Protein AF-A0A7J2Y997-F1 (afdb_monomer)

pLDDT: mean 77.96, std 14.05, range [41.41, 95.5]

Secondary structure (DSSP, 8-state):
------S---SSGGGTTS-HHHHHHHHHHHHHHHHHHHHHHHHHHHHHHHHHHHHHHHHHHIIIIIGGGS-HHHHHHHHHHHHHHHHHHHHHHHHHHHTT-----

Radius of gyration: 26.96 Å; Cα contacts (8 Å, |Δi|>4): 16; chains: 1; bounding box: 50×43×76 Å

Solvent-accessible surface area (backbone atoms only — not comparable to full-atom values): 6406 Å² total; per-residue (Å²): 137,86,81,85,84,80,94,81,80,77,83,64,74,69,60,77,75,51,59,67,70,58,56,57,51,49,55,51,48,52,51,55,48,52,54,53,56,48,52,69,50,44,58,56,53,51,51,52,53,51,50,53,53,51,51,51,54,49,51,52,51,40,60,74,73,52,38,87,84,46,56,73,69,56,46,51,50,51,54,52,50,53,49,51,52,52,50,50,56,53,47,55,70,54,49,66,63,69,75,68,66,77,84,74,131

Foldseek 3Di:
DDDDDDPPDDPPVVVVPPDVVVVVVVVVVVVVVVVVVCVLVVVLVVLLVCLVVVLVVVLVCCVPPPCVVDDPVVNVVVNVVSVVVSCVSNCVSCVVVVVPDDPDD

Sequence (105 aa):
MGVVLDLHRQPYVAQCDAPKESRWREEKKTAAQEWEWGAGLGWRIALSIVSFFGLIVFIIVWLFFFATGFNVYQNLAIVISALLVFFALMGAAWATMWMRYPRRP

Mean predicted aligned error: 13.06 Å

Structure (mmCIF, N/CA/C/O backbone):
data_AF-A0A7J2Y997-F1
#
_entry.id   AF-A0A7J2Y997-F1
#
loop_
_atom_site.group_PDB
_atom_site.id
_atom_site.type_symbol
_atom_site.label_atom_id
_atom_site.label_alt_id
_atom_site.label_comp_id
_atom_site.label_asym_id
_atom_site.label_entity_id
_atom_site.label_seq_id
_atom_site.pdbx_PDB_ins_code
_atom_site.Cartn_x
_atom_site.Cartn_y
_atom_site.Cartn_z
_atom_site.occupancy
_atom_site.B_iso_or_equiv
_atom_site.auth_seq_id
_atom_site.auth_comp_id
_atom_site.auth_asym_id
_atom_site.auth_atom_id
_atom_site.pdbx_PDB_model_num
ATOM 1 N N . MET A 1 1 ? 24.673 35.845 -52.301 1.00 41.41 1 MET A N 1
ATOM 2 C CA . MET A 1 1 ? 25.067 35.455 -50.931 1.00 41.41 1 MET A CA 1
ATOM 3 C C . MET A 1 1 ? 23.876 34.744 -50.317 1.00 41.41 1 MET A C 1
ATOM 5 O O . MET A 1 1 ? 22.868 35.383 -50.054 1.00 41.41 1 MET A O 1
ATOM 9 N N . GLY A 1 2 ? 23.937 33.410 -50.325 1.00 43.62 2 GLY A N 1
ATOM 10 C CA . GLY A 1 2 ? 22.802 32.517 -50.103 1.00 43.62 2 GLY A CA 1
ATOM 11 C C . GLY A 1 2 ? 22.445 32.373 -48.629 1.00 43.62 2 GLY A C 1
ATOM 12 O O . GLY A 1 2 ? 23.311 32.200 -47.778 1.00 43.62 2 GLY A O 1
ATOM 13 N N . VAL A 1 3 ? 21.149 32.466 -48.376 1.00 49.88 3 VAL A N 1
ATOM 14 C CA . VAL A 1 3 ? 20.468 32.287 -47.099 1.00 49.88 3 VAL A CA 1
ATOM 15 C C . VAL A 1 3 ? 20.370 30.786 -46.781 1.00 49.88 3 VAL A C 1
ATOM 17 O O . VAL A 1 3 ? 19.918 30.021 -47.623 1.00 49.88 3 VAL A O 1
ATOM 20 N N . VAL A 1 4 ? 20.793 30.420 -45.564 1.00 54.72 4 VAL A N 1
ATOM 21 C CA . VAL A 1 4 ? 20.259 29.362 -44.677 1.00 54.72 4 VAL A CA 1
ATOM 22 C C . VAL A 1 4 ? 20.059 27.955 -45.265 1.00 54.72 4 VAL A C 1
ATOM 24 O O . VAL A 1 4 ? 19.099 27.690 -45.978 1.00 54.72 4 VAL A O 1
ATOM 27 N N . LEU A 1 5 ? 20.858 26.995 -44.786 1.00 55.62 5 LEU A N 1
ATOM 28 C CA . LEU A 1 5 ? 20.366 25.635 -44.546 1.00 55.62 5 LEU A CA 1
ATOM 29 C C . LEU A 1 5 ? 20.948 25.110 -43.235 1.00 55.62 5 LEU A C 1
ATOM 31 O O . LEU A 1 5 ? 22.058 24.591 -43.151 1.00 55.62 5 LEU A O 1
ATOM 35 N N . ASP A 1 6 ? 20.153 25.365 -42.205 1.00 48.38 6 ASP A N 1
ATOM 36 C CA . ASP A 1 6 ? 20.302 24.929 -40.831 1.00 48.38 6 ASP A CA 1
ATOM 37 C C . ASP A 1 6 ? 20.341 23.394 -40.772 1.00 48.38 6 ASP A C 1
ATOM 39 O O . ASP A 1 6 ? 19.435 22.696 -41.238 1.00 48.38 6 ASP A O 1
ATOM 43 N N . LEU A 1 7 ? 21.427 22.871 -40.216 1.00 55.88 7 LEU A N 1
ATOM 44 C CA . LEU A 1 7 ? 21.806 21.460 -40.161 1.00 55.88 7 LEU A CA 1
ATOM 45 C C . LEU A 1 7 ? 21.028 20.709 -39.058 1.00 55.88 7 LEU A C 1
ATOM 47 O O . LEU A 1 7 ? 21.606 19.928 -38.307 1.00 55.88 7 LEU A O 1
ATOM 51 N N . HIS A 1 8 ? 19.727 20.983 -38.910 1.00 56.88 8 HIS A N 1
ATOM 52 C CA . HIS A 1 8 ? 18.952 20.625 -37.713 1.00 56.88 8 HIS A CA 1
ATOM 53 C C . HIS A 1 8 ? 17.692 19.780 -37.968 1.00 56.88 8 HIS A C 1
ATOM 55 O O . HIS A 1 8 ? 16.736 19.800 -37.188 1.00 56.88 8 HIS A O 1
ATOM 61 N N . ARG A 1 9 ? 17.680 18.989 -39.047 1.00 61.31 9 ARG A N 1
ATOM 62 C CA . ARG A 1 9 ? 16.713 17.900 -39.281 1.00 61.31 9 ARG A CA 1
ATOM 63 C C . ARG A 1 9 ? 17.297 17.017 -40.388 1.00 61.31 9 ARG A C 1
ATOM 65 O O . ARG A 1 9 ? 17.466 17.499 -41.496 1.00 61.31 9 ARG A O 1
ATOM 72 N N . GLN A 1 10 ? 17.759 15.795 -40.126 1.00 50.59 10 GLN A N 1
ATOM 73 C CA . GLN A 1 10 ? 16.993 14.575 -40.41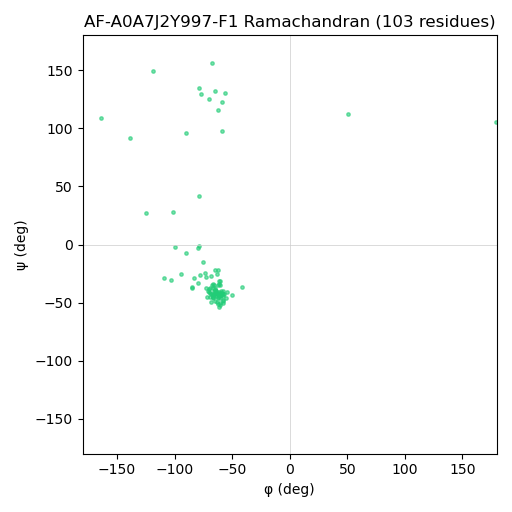2 1.00 50.59 10 GLN A CA 1
ATOM 74 C C . GLN A 1 10 ? 17.815 13.321 -40.011 1.00 50.59 10 GLN A C 1
ATOM 76 O O . GLN A 1 10 ? 18.701 12.923 -40.766 1.00 50.59 10 GLN A O 1
ATOM 81 N N . PRO A 1 11 ? 17.504 12.621 -38.905 1.00 54.72 11 PRO A N 1
ATOM 82 C CA . PRO A 1 11 ? 17.924 11.227 -38.727 1.00 54.72 11 PRO A CA 1
ATOM 83 C C . PRO A 1 11 ? 17.022 10.229 -39.484 1.00 54.72 11 PRO A C 1
ATOM 85 O O . PRO A 1 11 ? 17.287 9.035 -39.471 1.00 54.72 11 PRO A O 1
ATOM 88 N N . TYR A 1 12 ? 15.950 10.684 -40.148 1.00 53.84 12 TYR A N 1
ATOM 89 C CA . TYR A 1 12 ? 14.912 9.792 -40.683 1.00 53.84 12 TYR A CA 1
ATOM 90 C C . TYR A 1 12 ? 15.247 9.184 -42.055 1.00 53.84 12 TYR A C 1
ATOM 92 O O . TYR A 1 12 ? 14.822 8.075 -42.365 1.00 53.84 12 TYR A O 1
ATOM 100 N N . VAL A 1 13 ? 16.035 9.878 -42.882 1.00 55.56 13 VAL A N 1
ATOM 101 C CA . VAL A 1 13 ? 16.294 9.444 -44.270 1.00 55.56 13 VAL A CA 1
ATOM 102 C C . VAL A 1 13 ? 17.241 8.241 -44.343 1.00 55.56 13 VAL A C 1
ATOM 104 O O . VAL A 1 13 ? 17.141 7.451 -45.271 1.00 55.56 13 VAL A O 1
ATOM 107 N N . ALA A 1 14 ? 18.091 8.038 -43.331 1.00 55.09 14 ALA A N 1
ATOM 108 C CA . ALA A 1 14 ? 18.990 6.883 -43.254 1.00 55.09 14 ALA A CA 1
ATOM 109 C C . ALA A 1 14 ? 18.275 5.569 -42.862 1.00 55.09 14 ALA A C 1
ATOM 111 O O . ALA A 1 14 ? 18.829 4.487 -43.046 1.00 55.09 14 ALA A O 1
ATOM 112 N N . GLN A 1 15 ? 17.042 5.637 -42.339 1.00 57.78 15 GLN A N 1
ATOM 113 C CA . GLN A 1 15 ? 16.284 4.458 -41.897 1.00 57.78 15 GLN A CA 1
ATOM 114 C C . GLN A 1 15 ? 15.647 3.686 -43.074 1.00 57.78 15 GLN A C 1
ATOM 116 O O . GLN A 1 15 ? 15.404 2.481 -42.958 1.00 57.78 15 GLN A O 1
ATOM 121 N N . CYS A 1 16 ? 15.365 4.351 -44.204 1.00 63.72 16 CYS A N 1
ATOM 122 C CA . CYS A 1 16 ? 14.692 3.734 -45.359 1.00 63.72 16 CYS A CA 1
ATOM 123 C C . CYS A 1 16 ? 15.550 2.682 -46.079 1.00 63.72 16 CYS A C 1
ATOM 125 O O . CYS A 1 16 ? 14.990 1.722 -46.609 1.00 63.72 16 CYS A O 1
ATOM 127 N N . ASP A 1 17 ? 16.877 2.807 -46.010 1.00 69.81 17 ASP A N 1
ATOM 128 C CA . ASP A 1 17 ? 17.821 1.932 -46.721 1.00 69.81 17 ASP A CA 1
ATOM 129 C C . ASP A 1 17 ? 18.413 0.829 -45.829 1.00 69.81 17 ASP A C 1
ATOM 131 O O . ASP A 1 17 ? 19.178 -0.022 -46.287 1.00 69.81 17 ASP A O 1
ATOM 135 N N . ALA A 1 18 ? 18.061 0.815 -44.538 1.00 67.19 18 ALA A N 1
ATOM 136 C CA . ALA A 1 18 ? 18.533 -0.205 -43.615 1.00 67.19 18 ALA A CA 1
ATOM 137 C C . ALA A 1 18 ? 17.977 -1.588 -44.023 1.00 67.19 18 ALA A C 1
ATOM 139 O O . ALA A 1 18 ? 16.767 -1.722 -44.253 1.00 67.19 18 ALA A O 1
ATOM 140 N N . PRO A 1 19 ? 18.820 -2.640 -44.095 1.00 76.94 19 PRO A N 1
ATOM 141 C CA . PRO A 1 19 ? 18.358 -3.977 -44.443 1.00 76.94 19 PRO A CA 1
ATOM 142 C C . PRO A 1 19 ? 17.265 -4.385 -43.459 1.00 76.94 19 PRO A C 1
ATOM 144 O O . PRO A 1 19 ? 17.456 -4.274 -42.252 1.00 76.94 19 PRO A O 1
ATOM 147 N N . LYS A 1 20 ? 16.122 -4.875 -43.961 1.00 74.44 20 LYS A N 1
ATOM 148 C CA . LYS A 1 20 ? 14.934 -5.232 -43.155 1.00 74.44 20 LYS A CA 1
ATOM 149 C C . LYS A 1 20 ? 15.281 -5.946 -41.842 1.00 74.44 20 LYS A C 1
ATOM 151 O O . LYS A 1 20 ? 14.656 -5.711 -40.820 1.00 74.44 20 LYS A O 1
ATOM 156 N N . GLU A 1 21 ? 16.312 -6.786 -41.861 1.00 76.31 21 GLU A N 1
ATOM 157 C CA . GLU A 1 21 ? 16.801 -7.551 -40.721 1.00 76.31 21 GLU A CA 1
ATOM 158 C C . GLU A 1 21 ? 17.304 -6.711 -39.534 1.00 76.31 21 GLU A C 1
ATOM 160 O O . GLU A 1 21 ? 17.114 -7.135 -38.396 1.00 76.31 21 GLU A O 1
ATOM 165 N N . SER A 1 22 ? 17.907 -5.535 -39.745 1.00 79.19 22 SER A N 1
ATOM 166 C CA . SER A 1 22 ? 18.286 -4.649 -38.632 1.00 79.19 22 SER A CA 1
ATOM 167 C C . SER A 1 22 ? 17.050 -4.053 -37.961 1.00 79.19 22 SER A C 1
ATOM 169 O O . SER A 1 22 ? 16.960 -4.085 -36.735 1.00 79.19 22 SER A O 1
ATOM 171 N N . ARG A 1 23 ? 16.055 -3.638 -38.759 1.00 77.88 23 ARG A N 1
ATOM 172 C CA . ARG A 1 23 ? 14.769 -3.114 -38.276 1.00 77.88 23 ARG A CA 1
ATOM 173 C C . ARG A 1 23 ? 14.051 -4.124 -37.382 1.00 77.88 23 ARG A C 1
ATOM 175 O O . ARG A 1 23 ? 13.727 -3.807 -36.243 1.00 77.88 23 ARG A O 1
ATOM 182 N N . TRP A 1 24 ? 13.909 -5.369 -37.844 1.00 71.25 24 TRP A N 1
ATOM 183 C CA . TRP A 1 24 ? 13.299 -6.442 -37.046 1.00 71.25 24 TRP A CA 1
ATOM 184 C C . TRP A 1 24 ? 14.068 -6.724 -35.746 1.00 71.25 24 TRP A C 1
ATOM 186 O O . TRP A 1 24 ? 13.482 -7.141 -34.748 1.00 71.25 24 TRP A O 1
ATOM 196 N N . ARG A 1 25 ? 15.393 -6.539 -35.743 1.00 83.00 25 ARG A N 1
ATOM 197 C CA . ARG A 1 25 ? 16.238 -6.761 -34.561 1.00 83.00 25 ARG A CA 1
ATOM 198 C C . ARG A 1 25 ? 16.043 -5.658 -33.523 1.00 83.00 25 ARG A C 1
ATOM 200 O O . ARG A 1 25 ? 16.052 -5.953 -32.331 1.00 83.00 25 ARG A O 1
ATOM 207 N N . GLU A 1 26 ? 15.868 -4.420 -33.970 1.00 79.06 26 GLU A N 1
ATOM 208 C CA . GLU A 1 26 ? 15.589 -3.270 -33.109 1.00 79.06 26 GLU A CA 1
ATOM 209 C C . GLU A 1 26 ? 14.174 -3.325 -32.540 1.00 79.06 26 GLU A C 1
ATOM 211 O O . GLU A 1 26 ? 14.038 -3.216 -31.327 1.00 79.06 26 GLU A O 1
ATOM 216 N N . GLU A 1 27 ? 13.162 -3.628 -33.360 1.00 81.25 27 GLU A N 1
ATOM 217 C CA . GLU A 1 27 ? 11.774 -3.821 -32.909 1.00 81.25 27 GLU A CA 1
ATOM 218 C C . GLU A 1 27 ? 11.657 -4.927 -31.853 1.00 81.25 27 GLU A C 1
ATOM 220 O O . GLU A 1 27 ? 10.948 -4.787 -30.860 1.00 81.25 27 GLU A O 1
ATOM 225 N N . LYS A 1 28 ? 12.397 -6.031 -32.021 1.00 83.31 28 LYS A N 1
ATOM 226 C CA . LYS A 1 28 ? 12.434 -7.098 -31.011 1.00 83.31 28 LYS A CA 1
ATOM 227 C C . LYS A 1 28 ? 13.103 -6.652 -29.715 1.00 83.31 28 LYS A C 1
ATOM 229 O O . LYS A 1 28 ? 12.670 -7.073 -28.646 1.00 83.31 28 LYS A O 1
ATOM 234 N N . LYS A 1 29 ? 14.157 -5.834 -29.796 1.00 82.06 29 LYS A N 1
ATOM 235 C CA . LYS A 1 29 ? 14.842 -5.300 -28.611 1.00 82.06 29 LYS A CA 1
ATOM 236 C C . LYS A 1 29 ? 13.960 -4.308 -27.868 1.00 82.06 29 LYS A C 1
ATOM 238 O O . LYS A 1 29 ? 13.862 -4.412 -26.653 1.00 82.06 29 LYS A O 1
ATOM 243 N N . THR A 1 30 ? 13.308 -3.390 -28.578 1.00 80.19 30 THR A N 1
ATOM 244 C CA . THR A 1 30 ? 12.386 -2.426 -27.969 1.00 80.19 30 THR A CA 1
ATOM 245 C C . THR A 1 30 ? 11.179 -3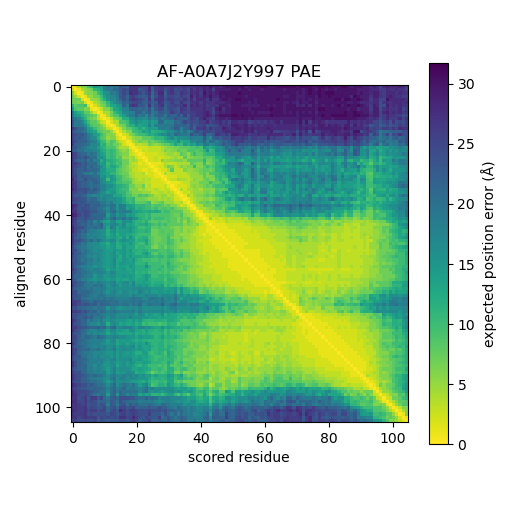.126 -27.368 1.00 80.19 30 THR A C 1
ATOM 247 O O . THR A 1 30 ? 10.851 -2.833 -26.224 1.00 80.19 30 THR A O 1
ATOM 250 N N . ALA A 1 31 ? 10.606 -4.119 -28.057 1.00 79.62 31 ALA A N 1
ATOM 251 C CA . ALA A 1 31 ? 9.537 -4.940 -27.500 1.00 79.62 31 ALA A CA 1
ATOM 252 C C . ALA A 1 31 ? 10.003 -5.693 -26.242 1.00 79.62 31 ALA A C 1
ATOM 254 O O . ALA A 1 31 ? 9.371 -5.587 -25.204 1.00 79.62 31 ALA A O 1
ATOM 255 N N . ALA A 1 32 ? 11.137 -6.398 -26.266 1.00 79.25 32 ALA A N 1
ATOM 256 C CA . ALA A 1 32 ? 11.634 -7.089 -25.070 1.00 79.25 32 ALA A CA 1
ATOM 257 C C . ALA A 1 32 ? 11.901 -6.121 -23.900 1.00 79.25 32 ALA A C 1
ATOM 259 O O . ALA A 1 32 ? 11.565 -6.415 -22.753 1.00 79.25 32 ALA A O 1
ATOM 260 N N . GLN A 1 33 ? 12.453 -4.946 -24.207 1.00 77.88 33 GLN A N 1
ATOM 261 C CA . GLN A 1 33 ? 12.745 -3.906 -23.233 1.00 77.88 33 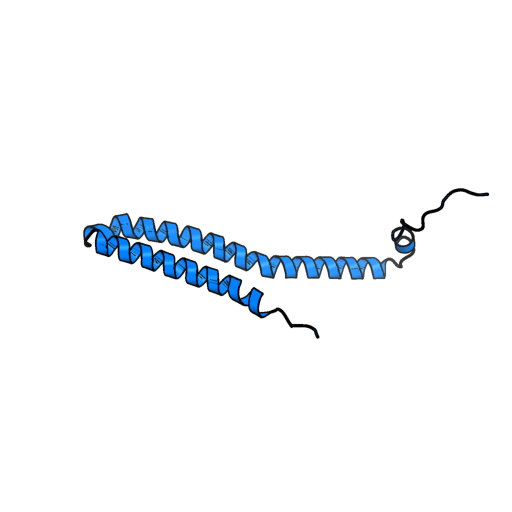GLN A CA 1
ATOM 262 C C . GLN A 1 33 ? 11.455 -3.326 -22.626 1.00 77.88 33 GLN A C 1
ATOM 264 O O . GLN A 1 33 ? 11.359 -3.239 -21.405 1.00 77.88 33 GLN A O 1
ATOM 269 N N . GLU A 1 34 ? 10.434 -2.994 -23.420 1.00 74.75 34 GLU A N 1
ATOM 270 C CA . GLU A 1 34 ? 9.133 -2.520 -22.911 1.00 74.75 34 GLU A CA 1
ATOM 271 C C . GLU A 1 34 ? 8.505 -3.489 -21.900 1.00 74.75 34 GLU A C 1
ATOM 273 O O . GLU A 1 34 ? 7.986 -3.054 -20.868 1.00 74.75 34 GLU A O 1
ATOM 278 N N . TRP A 1 35 ? 8.597 -4.798 -22.154 1.00 68.12 35 TRP A N 1
ATOM 279 C CA . TRP A 1 35 ? 8.040 -5.820 -21.265 1.00 68.12 35 TRP A CA 1
ATOM 280 C C . TRP A 1 35 ? 8.809 -5.905 -19.937 1.00 68.12 35 TRP A C 1
ATOM 282 O O . TRP A 1 35 ? 8.193 -6.046 -18.880 1.00 68.12 35 TRP A O 1
ATOM 292 N N . GLU A 1 36 ? 10.136 -5.749 -19.959 1.00 72.69 36 GLU A N 1
ATOM 293 C CA . GLU A 1 36 ? 10.970 -5.689 -18.748 1.00 72.69 36 GLU A CA 1
ATOM 294 C C . GLU A 1 36 ? 10.691 -4.437 -17.904 1.00 72.69 36 GLU A C 1
ATOM 296 O O . GLU A 1 36 ? 10.536 -4.522 -16.679 1.00 72.69 36 GLU A O 1
ATOM 301 N N . TRP A 1 37 ? 10.587 -3.272 -18.552 1.00 64.12 37 TRP A N 1
ATOM 302 C CA . TRP A 1 37 ? 10.284 -2.011 -17.871 1.00 64.12 37 TRP A CA 1
ATOM 303 C C . TRP A 1 37 ? 8.875 -2.023 -17.264 1.00 64.12 37 TRP A C 1
ATOM 305 O O . TRP A 1 37 ? 8.690 -1.583 -16.123 1.00 64.12 37 TRP A O 1
ATOM 315 N N . GLY A 1 38 ? 7.897 -2.586 -17.978 1.00 68.56 38 GLY A N 1
ATOM 316 C CA . GLY A 1 38 ? 6.537 -2.778 -17.478 1.00 68.56 38 GLY A CA 1
ATOM 317 C C . GLY A 1 38 ? 6.472 -3.734 -16.285 1.00 68.56 38 GLY A C 1
ATOM 318 O O . GLY A 1 38 ? 5.772 -3.451 -15.313 1.00 68.56 38 GLY A O 1
ATOM 319 N N . ALA A 1 39 ? 7.246 -4.823 -16.301 1.00 70.88 39 ALA A N 1
ATOM 320 C CA . ALA A 1 39 ? 7.268 -5.804 -15.215 1.00 70.88 39 ALA A CA 1
ATOM 321 C C . ALA A 1 39 ? 7.857 -5.234 -13.910 1.00 70.88 39 ALA A C 1
ATOM 323 O O . ALA A 1 39 ? 7.292 -5.436 -12.830 1.00 70.88 39 ALA A O 1
ATOM 324 N N . GLY A 1 40 ? 8.955 -4.473 -13.999 1.00 71.62 40 GLY A N 1
ATOM 325 C CA . GLY A 1 40 ? 9.608 -3.870 -12.830 1.00 71.62 40 GLY A CA 1
ATOM 326 C C . GLY A 1 40 ? 8.766 -2.793 -12.135 1.00 71.62 40 GLY A C 1
ATOM 327 O O . GLY A 1 40 ? 8.804 -2.669 -10.906 1.00 71.62 40 GLY A O 1
ATOM 328 N N . LEU A 1 41 ? 7.980 -2.032 -12.902 1.00 77.25 41 LEU A N 1
ATOM 329 C CA . LEU A 1 41 ? 7.070 -1.016 -12.368 1.00 77.25 41 LEU A CA 1
ATOM 330 C C . LEU A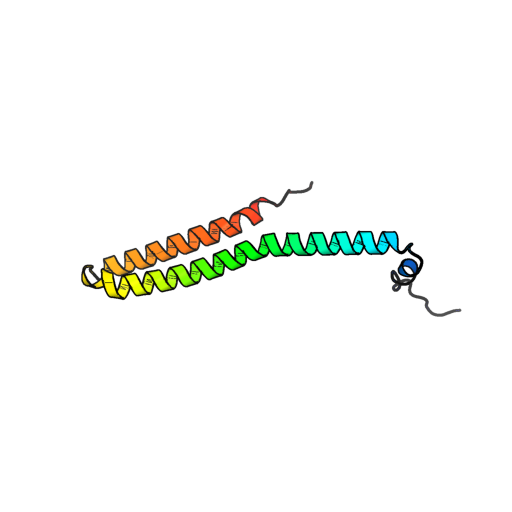 1 41 ? 5.717 -1.616 -11.945 1.00 77.25 41 LEU A C 1
ATOM 332 O O . LEU A 1 41 ? 5.166 -1.229 -10.913 1.00 77.25 41 LEU A O 1
ATOM 336 N N . GLY A 1 42 ? 5.216 -2.599 -12.696 1.00 82.94 42 GLY A N 1
ATOM 337 C CA . GLY A 1 42 ? 3.905 -3.216 -12.496 1.00 82.94 42 GLY A CA 1
ATOM 338 C C . GLY A 1 42 ? 3.748 -3.877 -11.129 1.00 82.94 42 GLY A C 1
ATOM 339 O O . GLY A 1 42 ? 2.750 -3.643 -10.451 1.00 82.94 42 GLY A O 1
ATOM 340 N N . TRP A 1 43 ? 4.757 -4.619 -10.660 1.00 83.56 43 TRP A N 1
ATOM 341 C CA . TRP A 1 43 ? 4.713 -5.231 -9.325 1.00 83.56 43 TRP A CA 1
ATOM 342 C C . TRP A 1 43 ? 4.632 -4.191 -8.194 1.00 83.56 43 TRP A C 1
ATOM 344 O O . TRP A 1 43 ? 3.934 -4.401 -7.206 1.00 83.56 43 TRP A O 1
ATOM 354 N N . ARG A 1 44 ? 5.286 -3.031 -8.344 1.00 83.31 44 ARG A N 1
ATOM 355 C CA . ARG A 1 44 ? 5.242 -1.949 -7.342 1.00 83.31 44 ARG A CA 1
ATOM 356 C C . ARG A 1 44 ? 3.875 -1.273 -7.292 1.00 83.31 44 ARG A C 1
ATOM 358 O O . ARG A 1 44 ? 3.398 -0.954 -6.206 1.00 83.31 44 ARG A O 1
ATOM 365 N N . ILE A 1 45 ? 3.250 -1.090 -8.455 1.00 86.56 45 ILE A N 1
ATOM 366 C CA . ILE A 1 45 ? 1.879 -0.575 -8.569 1.00 86.56 45 ILE A CA 1
ATOM 367 C C . ILE A 1 45 ? 0.886 -1.586 -7.978 1.00 86.56 45 ILE A C 1
ATOM 369 O O . ILE A 1 45 ? -0.003 -1.212 -7.219 1.00 86.56 45 ILE A O 1
ATOM 373 N N . ALA A 1 46 ? 1.053 -2.877 -8.265 1.00 88.56 46 ALA A N 1
ATOM 374 C CA . ALA A 1 46 ? 0.216 -3.916 -7.674 1.00 88.56 46 ALA A CA 1
ATOM 375 C C . ALA A 1 46 ? 0.350 -3.934 -6.142 1.00 88.56 46 ALA A C 1
ATOM 377 O O . ALA A 1 46 ? -0.660 -3.924 -5.439 1.00 88.56 46 ALA A O 1
ATOM 378 N N . LEU A 1 47 ? 1.583 -3.878 -5.620 1.00 89.56 47 LEU A N 1
ATOM 379 C CA . LEU A 1 47 ? 1.838 -3.790 -4.183 1.00 89.56 47 LEU A CA 1
ATOM 380 C C . LEU A 1 47 ? 1.173 -2.567 -3.550 1.00 89.56 47 LEU A C 1
ATOM 382 O O . LEU A 1 47 ? 0.605 -2.701 -2.467 1.00 89.56 47 LEU A O 1
ATOM 386 N N . SER A 1 48 ? 1.214 -1.393 -4.188 1.00 88.69 48 SER A N 1
ATOM 387 C CA . SER A 1 48 ? 0.618 -0.188 -3.606 1.00 88.69 48 SER A CA 1
ATOM 388 C C . SER A 1 48 ? -0.906 -0.268 -3.538 1.00 88.69 48 SER A C 1
ATOM 390 O O . SER A 1 48 ? -1.483 0.044 -2.494 1.00 88.69 48 SER A O 1
ATOM 392 N N . ILE A 1 49 ? -1.546 -0.763 -4.601 1.00 92.06 49 ILE A N 1
ATOM 393 C CA . ILE A 1 49 ? -2.995 -0.987 -4.655 1.00 92.06 49 ILE A CA 1
ATOM 394 C C . ILE A 1 49 ? -3.406 -2.005 -3.586 1.00 92.06 49 ILE A C 1
ATOM 396 O O . ILE A 1 49 ? -4.250 -1.707 -2.741 1.00 92.06 49 ILE A O 1
ATOM 400 N N . VAL A 1 50 ? -2.778 -3.184 -3.576 1.00 93.19 50 VAL A N 1
ATOM 401 C CA . VAL A 1 50 ? -3.109 -4.261 -2.629 1.00 93.19 50 VAL A CA 1
ATOM 402 C C . VAL A 1 50 ? -2.877 -3.817 -1.188 1.00 93.19 50 VAL A C 1
ATOM 404 O O . VAL A 1 50 ? -3.718 -4.084 -0.334 1.00 93.19 50 VAL A O 1
ATOM 407 N N . SER A 1 51 ? -1.789 -3.096 -0.909 1.00 91.12 51 SER A N 1
ATOM 408 C CA . SER A 1 51 ? -1.507 -2.602 0.443 1.00 91.12 51 SER A CA 1
ATOM 409 C C . SER A 1 51 ? -2.560 -1.593 0.903 1.00 91.12 51 SER A C 1
ATOM 411 O O . SER A 1 51 ? -2.970 -1.624 2.061 1.00 91.12 51 SER A O 1
ATOM 413 N N . PHE A 1 52 ? -3.022 -0.713 0.009 1.00 92.06 52 PHE A N 1
ATOM 414 C CA . PHE A 1 52 ? -4.023 0.300 0.341 1.00 92.06 52 PHE A CA 1
ATOM 415 C C . PHE A 1 52 ? -5.385 -0.334 0.634 1.00 92.06 52 PHE A C 1
ATOM 417 O O . PHE A 1 52 ? -5.980 -0.079 1.681 1.00 92.06 52 PHE A O 1
ATOM 424 N N . PHE A 1 53 ? -5.850 -1.223 -0.247 1.00 95.44 53 PHE A N 1
ATOM 425 C CA . PHE A 1 53 ? -7.096 -1.954 -0.021 1.00 95.44 53 PHE A CA 1
ATOM 426 C C . PHE A 1 53 ? -7.001 -2.889 1.190 1.00 95.44 53 PHE A C 1
ATOM 428 O O . PHE A 1 53 ? -7.942 -2.951 1.979 1.00 95.44 53 PHE A O 1
ATOM 435 N N . GLY A 1 54 ? -5.862 -3.556 1.388 1.00 94.19 54 GLY A N 1
ATOM 436 C CA . GLY A 1 54 ? -5.606 -4.395 2.558 1.00 94.19 54 GLY A CA 1
ATOM 437 C C . GLY A 1 54 ? -5.709 -3.615 3.870 1.00 94.19 54 GLY A C 1
ATOM 438 O O . GLY A 1 54 ? -6.342 -4.089 4.811 1.00 94.19 54 GLY A O 1
ATOM 439 N N . LEU A 1 55 ? -5.173 -2.390 3.912 1.00 94.56 55 LEU A N 1
ATOM 440 C CA . LEU A 1 55 ? -5.290 -1.504 5.070 1.00 94.56 55 LEU A CA 1
ATOM 441 C C . LEU A 1 55 ? -6.750 -1.098 5.338 1.00 94.56 55 LEU A C 1
ATOM 443 O O . LEU A 1 55 ? -7.189 -1.142 6.485 1.00 94.56 55 LEU A O 1
ATOM 447 N N . ILE A 1 56 ? -7.517 -0.736 4.304 1.00 94.38 56 ILE A N 1
ATOM 448 C CA . ILE A 1 56 ? -8.934 -0.362 4.464 1.00 94.38 56 ILE A CA 1
ATOM 449 C C . ILE A 1 56 ? -9.751 -1.544 4.991 1.00 94.38 56 ILE A C 1
ATOM 451 O O . ILE A 1 56 ? -10.488 -1.393 5.965 1.00 94.38 56 ILE A O 1
ATOM 455 N N . VAL A 1 57 ? -9.605 -2.722 4.377 1.00 95.50 57 VAL A N 1
ATOM 456 C CA . VAL A 1 57 ? -10.301 -3.943 4.811 1.00 95.50 57 VAL A CA 1
ATOM 457 C C . VAL A 1 57 ? -9.948 -4.269 6.260 1.00 95.50 57 VAL A C 1
ATOM 459 O O . VAL A 1 57 ? -10.846 -4.539 7.058 1.00 95.50 57 VAL A O 1
ATOM 462 N N . PHE A 1 58 ? -8.667 -4.176 6.624 1.00 94.25 58 PHE A N 1
ATOM 463 C CA . PHE A 1 58 ? -8.217 -4.371 7.998 1.00 94.25 58 PHE A CA 1
ATOM 464 C C . PHE A 1 58 ? -8.895 -3.397 8.971 1.00 94.25 58 PHE A C 1
ATOM 466 O O . PHE A 1 58 ? -9.425 -3.838 9.986 1.00 94.25 58 PHE A O 1
ATOM 473 N N . ILE A 1 59 ? -8.937 -2.096 8.656 1.00 92.62 59 ILE A N 1
ATOM 474 C CA . ILE A 1 59 ? -9.567 -1.080 9.515 1.00 92.62 59 ILE A CA 1
ATOM 475 C C . ILE A 1 59 ? -11.064 -1.354 9.696 1.00 92.62 59 ILE A C 1
ATOM 477 O O . ILE A 1 59 ? -11.564 -1.263 10.817 1.00 92.62 59 ILE A O 1
ATOM 481 N N . ILE A 1 60 ? -11.777 -1.715 8.623 1.00 92.94 60 ILE A N 1
ATOM 482 C CA . ILE A 1 60 ? -13.212 -2.027 8.688 1.00 92.94 60 ILE A CA 1
ATOM 483 C C . ILE A 1 60 ? -13.449 -3.235 9.598 1.00 92.94 60 ILE A C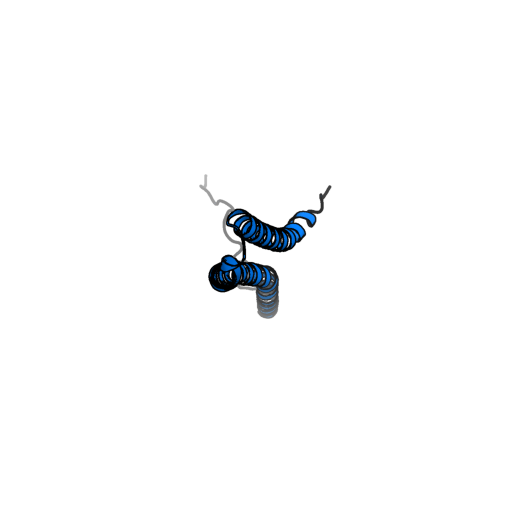 1
ATOM 485 O O . ILE A 1 60 ? -14.255 -3.159 10.525 1.00 92.94 60 ILE A O 1
ATOM 489 N N . VAL A 1 61 ? -12.727 -4.335 9.370 1.00 93.19 61 VAL A N 1
ATOM 490 C CA . VAL A 1 61 ? -12.860 -5.550 10.189 1.00 93.19 61 VAL A CA 1
ATOM 491 C C . VAL A 1 61 ? -12.497 -5.262 11.647 1.00 93.19 61 VAL A C 1
ATOM 493 O O . VAL A 1 61 ? -13.217 -5.675 12.556 1.00 93.19 61 VAL A O 1
ATOM 496 N N . TRP A 1 62 ? -11.428 -4.504 11.884 1.00 91.31 62 TRP A N 1
ATOM 497 C CA . TRP A 1 62 ? -10.989 -4.137 13.226 1.00 91.31 62 TRP A CA 1
ATOM 498 C C . TRP A 1 62 ? -12.052 -3.330 13.983 1.00 91.31 62 TRP A C 1
ATOM 500 O O . TRP A 1 62 ? -12.435 -3.691 15.098 1.00 91.31 62 TRP A O 1
ATOM 510 N N . LEU A 1 63 ? -12.560 -2.255 13.372 1.00 88.38 63 LEU A N 1
ATOM 511 C CA . LEU A 1 63 ? -13.507 -1.345 14.020 1.00 88.38 63 LEU A CA 1
ATOM 512 C C . LEU A 1 63 ? -14.867 -1.990 14.299 1.00 88.38 63 LEU A C 1
ATOM 514 O O . LEU A 1 63 ? -15.475 -1.682 15.318 1.00 88.38 63 LEU A O 1
ATOM 518 N N . PHE A 1 64 ? -15.345 -2.880 13.429 1.00 87.19 64 PHE A N 1
ATOM 519 C CA . PHE A 1 64 ? -16.656 -3.505 13.617 1.00 87.19 64 PHE A CA 1
ATOM 520 C C . PHE A 1 64 ? -16.626 -4.728 14.537 1.00 87.19 64 PHE A C 1
ATOM 522 O O . PHE A 1 64 ? -17.567 -4.924 15.303 1.00 87.19 64 PHE A O 1
ATOM 529 N N . PHE A 1 65 ? -15.573 -5.548 14.472 1.00 85.38 65 PHE A N 1
ATOM 530 C CA . PHE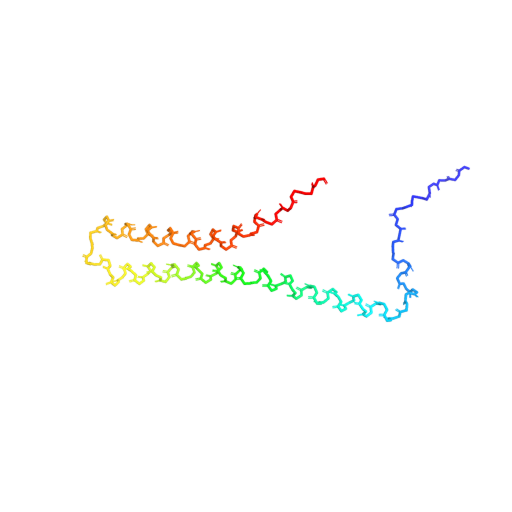 A 1 65 ? -15.552 -6.837 15.174 1.00 85.38 65 PHE A CA 1
ATOM 531 C C . PHE A 1 65 ? -14.708 -6.838 16.448 1.00 85.38 65 PHE A C 1
ATOM 533 O O . PHE A 1 65 ? -15.031 -7.572 17.378 1.00 85.38 65 PHE A O 1
ATOM 540 N N . PHE A 1 66 ? -13.642 -6.036 16.510 1.00 83.12 66 PHE A N 1
ATOM 541 C CA . PHE A 1 66 ? -12.688 -6.074 17.622 1.00 83.12 66 PHE A CA 1
ATOM 542 C C . PHE A 1 66 ? -12.775 -4.847 18.531 1.00 83.12 66 PHE A C 1
ATOM 544 O O . PHE A 1 66 ? -12.520 -4.968 19.729 1.00 83.12 66 PHE A O 1
ATOM 551 N N . ALA A 1 67 ? -13.175 -3.681 18.013 1.00 86.12 67 ALA A N 1
ATOM 552 C CA . ALA A 1 67 ? -13.122 -2.434 18.778 1.00 86.12 67 ALA A CA 1
ATOM 553 C C . ALA A 1 67 ? -14.045 -2.380 20.004 1.00 86.12 67 ALA A C 1
ATOM 555 O O . ALA A 1 67 ? -13.769 -1.615 20.928 1.00 86.12 67 ALA A O 1
ATOM 556 N N . THR A 1 68 ? -15.101 -3.194 20.047 1.00 81.12 68 THR A N 1
ATOM 557 C CA . THR A 1 68 ? -16.053 -3.278 21.167 1.00 81.12 68 THR A CA 1
ATOM 558 C C . THR A 1 68 ? -15.420 -3.751 22.476 1.00 81.12 68 THR A C 1
ATOM 560 O O . THR A 1 68 ? -15.933 -3.420 23.541 1.00 81.12 68 THR A O 1
ATOM 563 N N . GLY A 1 69 ? -14.313 -4.500 22.419 1.00 80.81 69 GLY A N 1
ATOM 564 C CA . GLY A 1 69 ? -13.605 -4.997 23.606 1.00 80.81 69 GLY A CA 1
ATOM 565 C C . GLY A 1 69 ? -12.513 -4.067 24.145 1.00 80.81 69 GLY A C 1
ATOM 566 O O . GLY A 1 69 ? -11.948 -4.347 25.200 1.00 80.81 69 GLY A O 1
ATOM 567 N N . PHE A 1 70 ? -12.196 -2.980 23.439 1.00 83.31 70 PHE A N 1
ATOM 568 C CA . PHE A 1 70 ? -11.046 -2.125 23.734 1.00 83.31 70 PHE A CA 1
ATOM 569 C C . PHE A 1 70 ? -11.472 -0.695 24.065 1.00 83.31 70 PHE A C 1
ATOM 571 O O . PHE A 1 70 ? -12.451 -0.167 23.538 1.00 83.31 70 PHE A O 1
ATOM 578 N N . ASN A 1 71 ? -10.689 -0.029 24.917 1.00 88.00 71 ASN A N 1
ATOM 579 C CA . ASN A 1 71 ? -10.882 1.396 25.175 1.00 88.00 71 ASN A CA 1
ATOM 580 C C . ASN A 1 71 ? -10.528 2.215 23.913 1.00 88.00 71 ASN A C 1
ATOM 582 O O . ASN A 1 71 ? -9.717 1.790 23.085 1.00 88.00 71 ASN A O 1
ATOM 586 N N . VAL A 1 72 ? -11.084 3.421 23.780 1.00 86.81 72 VAL A N 1
ATOM 587 C CA . VAL A 1 72 ? -10.865 4.338 22.647 1.00 86.81 72 VAL A CA 1
ATOM 588 C C . VAL A 1 72 ? -9.372 4.529 22.353 1.00 86.81 72 VAL A C 1
ATOM 590 O O . VAL A 1 72 ? -8.955 4.442 21.200 1.00 86.81 72 VAL A O 1
ATOM 593 N N . TYR A 1 73 ? -8.545 4.703 23.389 1.00 89.44 73 TYR A N 1
ATOM 594 C CA . TYR A 1 73 ? -7.093 4.860 23.234 1.00 89.44 73 TYR A CA 1
ATOM 595 C C . TYR A 1 73 ? -6.395 3.610 22.680 1.00 89.44 73 TYR A C 1
ATOM 597 O O . TYR A 1 73 ? -5.469 3.729 21.880 1.00 89.44 73 TYR A O 1
ATOM 605 N N . GLN A 1 74 ? -6.838 2.414 23.073 1.00 88.12 74 GLN A N 1
ATOM 606 C CA . GLN A 1 74 ? -6.272 1.151 22.588 1.00 88.12 74 GLN A CA 1
ATOM 607 C C . GLN A 1 74 ? -6.632 0.921 21.118 1.00 88.12 74 GLN A C 1
ATOM 609 O O . 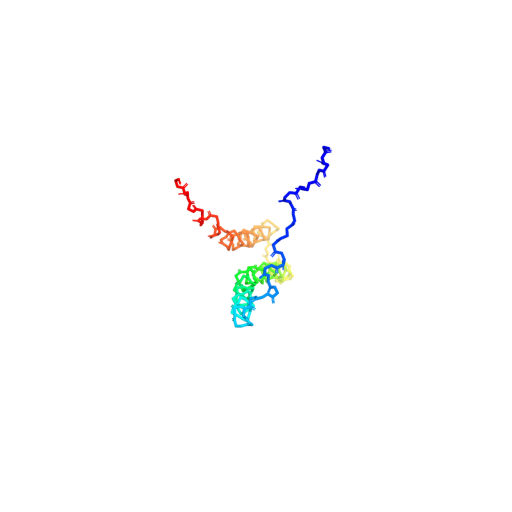GLN A 1 74 ? -5.768 0.554 20.324 1.00 88.12 74 GLN A O 1
ATOM 614 N N . ASN A 1 75 ? -7.872 1.226 20.731 1.00 90.81 75 ASN A N 1
ATOM 615 C CA . ASN A 1 75 ? -8.291 1.185 19.331 1.00 90.81 75 ASN A CA 1
ATOM 616 C C . ASN A 1 75 ? -7.461 2.134 18.462 1.00 90.81 75 ASN A C 1
ATOM 618 O O . ASN A 1 75 ? -6.997 1.745 17.390 1.00 90.81 75 ASN A O 1
ATOM 622 N N . LEU A 1 76 ? -7.210 3.352 18.951 1.00 90.81 76 LEU A N 1
ATOM 623 C CA . LEU A 1 76 ? -6.396 4.328 18.233 1.00 90.81 76 LEU A CA 1
ATOM 624 C C . LEU A 1 76 ? -4.943 3.859 18.078 1.00 90.81 76 LEU A C 1
ATOM 626 O O . LEU A 1 76 ? -4.378 3.981 16.993 1.00 90.81 76 LEU A O 1
ATOM 630 N N . ALA A 1 77 ? -4.357 3.273 19.128 1.00 91.88 77 ALA A N 1
ATOM 631 C CA . ALA A 1 77 ? -3.010 2.712 19.065 1.00 91.88 77 ALA A CA 1
ATOM 632 C C . ALA A 1 77 ? -2.896 1.645 17.967 1.00 91.88 77 ALA A C 1
ATOM 634 O O . ALA A 1 77 ? -1.947 1.668 17.189 1.00 91.88 77 ALA A O 1
ATOM 635 N N . ILE A 1 78 ? -3.893 0.768 17.847 1.00 91.81 78 ILE A N 1
ATOM 636 C CA . ILE A 1 78 ? -3.877 -0.332 16.875 1.00 91.81 78 ILE A CA 1
ATOM 637 C C . ILE A 1 78 ? -4.042 0.183 15.444 1.00 91.81 78 ILE A C 1
ATOM 639 O O . ILE A 1 78 ? -3.326 -0.259 14.543 1.00 91.81 78 ILE A O 1
ATOM 643 N N . VAL A 1 79 ? -4.910 1.175 15.234 1.00 91.38 79 VAL A N 1
ATOM 644 C CA . VAL A 1 79 ? -5.037 1.849 13.933 1.00 91.38 79 VAL A CA 1
ATOM 645 C C . VAL A 1 79 ? -3.717 2.522 13.536 1.00 91.38 79 VAL A C 1
ATOM 647 O O . VAL A 1 79 ? -3.266 2.365 12.401 1.00 91.38 79 VAL A O 1
ATOM 650 N N . ILE A 1 80 ? -3.050 3.213 14.467 1.00 93.19 80 ILE A N 1
ATOM 651 C CA . ILE A 1 80 ? -1.743 3.844 14.218 1.00 93.19 80 ILE A CA 1
ATOM 652 C C . ILE A 1 80 ? -0.669 2.789 13.915 1.00 93.19 80 ILE A C 1
ATOM 654 O O . ILE A 1 80 ? 0.124 2.970 12.990 1.00 93.19 80 ILE A O 1
ATOM 658 N N . SER A 1 81 ? -0.650 1.666 14.637 1.00 92.38 81 SER A N 1
ATOM 659 C CA . SER A 1 81 ? 0.270 0.559 14.359 1.00 92.38 81 SER A CA 1
ATOM 660 C C . SER A 1 81 ? 0.062 -0.027 12.960 1.00 92.38 81 SER A C 1
ATOM 662 O O . SER A 1 81 ? 1.039 -0.269 12.253 1.00 92.38 81 SER A O 1
ATOM 664 N N . ALA A 1 82 ? -1.186 -0.202 12.517 1.00 92.06 82 ALA A N 1
ATOM 665 C CA . ALA A 1 82 ? -1.481 -0.683 11.167 1.00 92.06 82 ALA A CA 1
ATOM 666 C C . ALA A 1 82 ? -0.999 0.296 10.084 1.00 92.06 82 ALA A C 1
ATOM 668 O O . ALA A 1 82 ? -0.415 -0.123 9.081 1.00 92.06 82 ALA A O 1
ATOM 669 N N . LEU A 1 83 ? -1.165 1.604 10.314 1.00 92.75 83 LEU A N 1
ATOM 670 C CA . LEU A 1 83 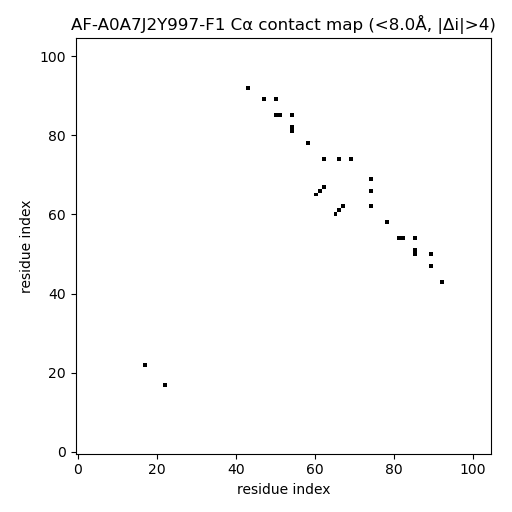? -0.616 2.637 9.435 1.00 92.75 83 LEU A CA 1
ATOM 671 C C . LEU A 1 83 ? 0.912 2.571 9.365 1.00 92.75 83 LEU A C 1
ATOM 673 O O . LEU A 1 83 ? 1.472 2.636 8.273 1.00 92.75 83 LEU A O 1
ATOM 677 N N . LEU A 1 84 ? 1.594 2.392 10.499 1.00 93.62 84 LEU A N 1
ATOM 678 C CA . LEU A 1 84 ? 3.052 2.242 10.529 1.00 93.62 84 LEU A CA 1
ATOM 679 C C . LEU A 1 84 ? 3.525 1.040 9.708 1.00 93.62 84 LEU A C 1
ATOM 681 O O . LEU A 1 84 ? 4.481 1.167 8.946 1.00 93.62 84 LEU A O 1
ATOM 685 N N . VAL A 1 85 ? 2.839 -0.101 9.811 1.00 92.19 85 VAL A N 1
ATOM 686 C CA . VAL A 1 85 ? 3.147 -1.288 8.997 1.00 92.19 85 VAL A CA 1
ATOM 687 C C . VAL A 1 85 ? 2.949 -0.994 7.509 1.00 92.19 85 VAL A C 1
ATOM 689 O O . VAL A 1 85 ? 3.825 -1.308 6.704 1.00 92.19 85 VAL A O 1
ATOM 692 N N . PHE A 1 86 ? 1.848 -0.335 7.137 1.00 91.56 86 PHE A N 1
ATOM 693 C CA . PHE A 1 86 ? 1.593 0.070 5.754 1.00 91.56 86 PHE A CA 1
ATOM 694 C C . PHE A 1 86 ? 2.704 0.981 5.205 1.00 91.56 86 PHE A C 1
ATOM 696 O O . PHE A 1 86 ? 3.251 0.717 4.130 1.00 91.56 86 PHE A O 1
ATOM 703 N N . PHE A 1 87 ? 3.096 2.014 5.958 1.00 90.75 87 PHE A N 1
ATOM 704 C CA . PHE A 1 87 ? 4.181 2.911 5.559 1.00 90.75 87 PHE A CA 1
ATOM 705 C C . PHE A 1 87 ? 5.539 2.210 5.511 1.00 90.75 87 PHE A C 1
ATOM 707 O O . PHE A 1 87 ? 6.334 2.519 4.627 1.00 90.75 87 PHE A O 1
ATOM 714 N N . ALA A 1 88 ? 5.808 1.252 6.401 1.00 89.44 88 ALA A N 1
ATOM 715 C CA . ALA A 1 88 ? 7.045 0.478 6.384 1.00 89.44 88 ALA A CA 1
ATOM 716 C C . ALA A 1 88 ? 7.146 -0.416 5.137 1.00 89.44 88 ALA A C 1
ATOM 718 O O . ALA A 1 88 ? 8.181 -0.420 4.470 1.00 89.44 88 ALA A O 1
ATOM 719 N N . LEU A 1 89 ? 6.066 -1.122 4.781 1.00 87.50 89 LEU A N 1
ATOM 720 C CA . LEU A 1 89 ? 6.008 -1.960 3.578 1.00 87.50 89 LEU A CA 1
ATOM 721 C C . LEU A 1 89 ? 6.174 -1.126 2.306 1.00 87.50 89 LEU A C 1
ATOM 723 O O . LEU A 1 89 ? 6.978 -1.470 1.435 1.00 87.50 89 LEU A O 1
ATOM 727 N N . MET A 1 90 ? 5.464 0.002 2.224 1.00 88.00 90 MET A N 1
ATOM 728 C CA . MET A 1 90 ? 5.593 0.915 1.094 1.00 88.00 90 MET A CA 1
ATOM 729 C C . MET A 1 90 ? 7.003 1.521 1.048 1.00 88.00 90 MET A C 1
ATOM 731 O O . MET A 1 90 ? 7.672 1.467 0.021 1.00 88.00 90 MET A O 1
ATOM 735 N N . GLY A 1 91 ? 7.507 2.028 2.172 1.00 85.38 91 GLY A N 1
ATOM 736 C CA . GLY A 1 91 ? 8.847 2.599 2.276 1.00 85.38 91 GLY A CA 1
ATOM 737 C C . GLY A 1 91 ? 9.933 1.622 1.824 1.00 85.38 91 GLY A C 1
ATOM 738 O O . GLY A 1 91 ? 10.776 1.988 1.008 1.00 85.38 91 GLY A O 1
ATOM 739 N N . ALA A 1 92 ? 9.875 0.363 2.262 1.00 84.44 92 ALA A N 1
ATOM 740 C CA . ALA A 1 92 ? 10.826 -0.673 1.862 1.00 84.44 92 ALA A CA 1
ATOM 741 C C . ALA A 1 92 ? 10.772 -0.978 0.354 1.00 84.44 92 ALA A C 1
ATOM 743 O O . ALA A 1 92 ? 11.818 -1.082 -0.295 1.00 84.44 92 ALA A O 1
ATOM 744 N N . ALA A 1 93 ? 9.569 -1.065 -0.223 1.00 83.06 93 ALA A N 1
ATOM 745 C CA . ALA A 1 93 ? 9.389 -1.331 -1.650 1.00 83.06 93 ALA A CA 1
ATOM 746 C C . ALA A 1 93 ? 10.037 -0.248 -2.536 1.00 83.06 93 ALA A C 1
ATOM 748 O O . ALA A 1 93 ? 10.607 -0.563 -3.585 1.00 83.06 93 ALA A O 1
ATOM 749 N N . TRP A 1 94 ? 10.013 1.013 -2.094 1.00 80.81 94 TRP A N 1
ATOM 750 C CA . TRP A 1 94 ? 10.570 2.148 -2.838 1.00 80.81 94 TRP A CA 1
ATOM 751 C C . TRP A 1 94 ? 12.021 2.498 -2.454 1.00 80.81 94 TRP A C 1
ATOM 753 O O . TRP A 1 94 ? 12.771 2.997 -3.296 1.00 80.81 94 TRP A O 1
ATOM 763 N N . ALA A 1 95 ? 12.471 2.178 -1.236 1.00 76.62 95 ALA A N 1
ATOM 764 C CA . ALA A 1 95 ? 13.834 2.452 -0.762 1.00 76.62 95 ALA A CA 1
ATOM 765 C C . ALA A 1 95 ? 14.919 1.733 -1.583 1.00 76.62 95 ALA A C 1
ATOM 767 O O . ALA A 1 95 ? 16.010 2.267 -1.790 1.00 76.62 95 ALA A O 1
ATOM 768 N N . THR A 1 96 ? 14.610 0.551 -2.125 1.00 66.88 96 THR A N 1
ATOM 769 C CA . THR A 1 96 ? 15.540 -0.213 -2.977 1.00 66.88 96 THR A CA 1
ATOM 770 C C . THR A 1 96 ? 15.938 0.517 -4.265 1.00 66.88 96 THR A C 1
ATOM 772 O O . THR A 1 96 ? 16.992 0.225 -4.830 1.00 66.88 96 THR A O 1
ATOM 775 N N . MET A 1 97 ? 15.138 1.483 -4.730 1.00 67.00 97 MET A N 1
ATOM 776 C CA . MET A 1 97 ? 15.442 2.261 -5.934 1.00 67.00 97 MET A CA 1
ATOM 777 C C . MET A 1 97 ? 16.460 3.378 -5.667 1.00 67.00 97 MET A C 1
ATOM 779 O O . MET A 1 97 ? 17.303 3.648 -6.518 1.00 67.00 97 MET A O 1
ATOM 783 N N . TRP A 1 98 ? 16.443 3.970 -4.471 1.00 57.56 98 TRP A N 1
ATOM 784 C CA . TRP A 1 98 ? 17.358 5.052 -4.094 1.00 57.56 98 TRP A CA 1
ATOM 785 C C . TRP A 1 98 ? 18.795 4.576 -3.865 1.00 57.56 98 TRP A C 1
ATOM 787 O O . TRP A 1 98 ? 19.741 5.316 -4.118 1.00 57.56 98 TRP A O 1
ATOM 797 N N . MET A 1 99 ? 18.981 3.315 -3.469 1.00 63.09 99 MET A N 1
ATOM 798 C CA . MET A 1 99 ? 20.316 2.740 -3.253 1.00 63.09 99 MET A CA 1
ATOM 799 C C . MET A 1 99 ? 21.035 2.322 -4.548 1.00 63.09 99 MET A C 1
ATOM 801 O O . MET A 1 99 ? 22.176 1.871 -4.496 1.00 63.09 99 MET A O 1
ATOM 805 N N . ARG A 1 100 ? 20.407 2.491 -5.720 1.00 61.25 100 ARG A N 1
ATOM 806 C CA . ARG A 1 100 ? 20.997 2.168 -7.031 1.00 61.25 100 ARG A CA 1
ATOM 807 C C . ARG A 1 100 ? 21.522 3.386 -7.789 1.00 61.25 100 ARG A C 1
ATOM 809 O O . ARG A 1 100 ? 21.569 3.353 -9.014 1.00 61.25 100 ARG A O 1
ATOM 816 N N . TYR A 1 101 ? 21.943 4.442 -7.096 1.00 60.19 101 TYR A N 1
ATOM 817 C CA . TYR A 1 101 ? 22.719 5.507 -7.730 1.00 60.19 101 TYR A CA 1
ATOM 818 C C . TYR A 1 101 ? 24.215 5.177 -7.617 1.00 60.19 101 TYR A C 1
ATOM 820 O O . TYR A 1 101 ? 24.822 5.465 -6.582 1.00 60.19 101 TYR A O 1
ATOM 828 N N . PRO A 1 102 ? 24.857 4.568 -8.634 1.00 61.81 102 PRO A N 1
ATOM 829 C CA . PRO A 1 102 ? 26.305 4.606 -8.687 1.00 61.81 102 PRO A CA 1
ATOM 830 C C . PRO A 1 102 ? 26.692 6.079 -8.829 1.00 61.81 102 PRO A C 1
ATOM 832 O O . PRO A 1 102 ? 26.350 6.721 -9.824 1.00 61.81 102 PRO A O 1
ATOM 835 N N . ARG A 1 103 ? 27.390 6.632 -7.829 1.00 67.62 103 ARG A N 1
ATOM 836 C CA . ARG A 1 103 ? 28.194 7.838 -8.046 1.00 67.62 103 ARG A CA 1
ATOM 837 C C . ARG A 1 103 ? 29.196 7.474 -9.133 1.00 67.62 103 ARG A C 1
ATOM 839 O O . ARG A 1 103 ? 30.174 6.784 -8.859 1.00 67.62 103 ARG A O 1
ATOM 846 N N . ARG A 1 104 ? 28.895 7.841 -10.376 1.00 60.09 104 ARG A N 1
ATOM 847 C CA . ARG A 1 104 ? 29.884 7.775 -11.445 1.00 60.09 104 ARG A CA 1
ATOM 848 C C . ARG A 1 104 ? 30.911 8.880 -11.158 1.00 60.09 104 ARG A C 1
ATOM 850 O O . ARG A 1 104 ? 30.461 10.002 -10.920 1.00 60.09 104 ARG A O 1
ATOM 857 N N . PRO A 1 105 ? 32.214 8.558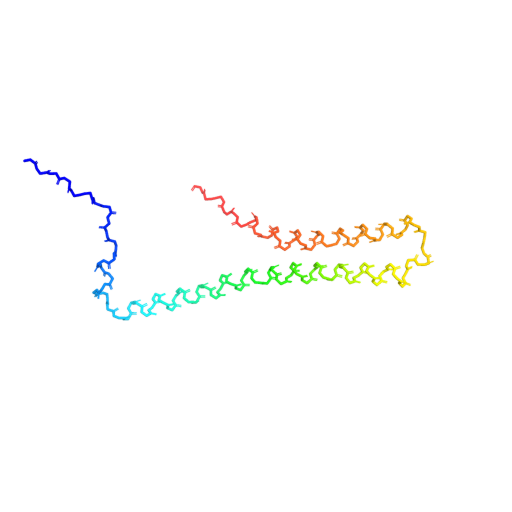 -11.064 1.00 66.81 105 PRO A N 1
ATOM 858 C CA . PRO A 1 105 ? 33.264 9.570 -11.023 1.00 66.81 105 PRO A CA 1
ATOM 859 C C . PRO A 1 105 ? 33.312 10.367 -12.330 1.00 66.81 105 PRO A C 1
ATOM 861 O O . PRO A 1 105 ? 32.857 9.828 -13.369 1.00 66.81 105 PRO A O 1
#